Protein AF-E3PQ28-F1 (afdb_monomer_lite)

Sequence (106 aa):
LDNSNFDPAQLTKPFGKTCQGTYALLCNWFQNKSDKLVQIQSLINGAPALSQDGVKQPDLSPDPKRAYVEGPLSSTVYGFINNSMMVQLPGQPGIKPLTFANLINF

InterPro domains:
  IPR021528 Phagosome trafficking protein DotA [PF11388] (1-99)

Secondary structure (DSSP, 8-state):
-TT----GGGSSTT-SSS--STTHHHHHHTTT--HHHHHHHHHHH---BTTBPPPPPPP-S--TTPPPPPGGGGGSHHHHHHHHTT---TT-TT-S----------

pLDDT: mean 80.71, std 13.92, range [47.5, 93.12]

Radius of gyration: 22.19 Å; chains: 1; bounding box: 42×40×73 Å

Foldseek 3Di:
DVPDDDDLVVCLVLADDQLDDPCSVVCVVVVSDCQVSQVVSCLAAQPDHDPDHGQHAADLDQDLPQDQDDDPNCNRPRNVSSNVSNPDPPPDPPPPDPPPPPPPDD

Structure (mmCIF, N/CA/C/O backbone):
data_AF-E3PQ28-F1
#
_entry.id   AF-E3PQ28-F1
#
loop_
_atom_site.group_PDB
_atom_site.id
_atom_site.type_symbol
_atom_site.label_atom_id
_atom_site.label_alt_id
_atom_site.label_comp_id
_atom_site.label_asym_id
_atom_site.label_entity_id
_atom_site.label_seq_id
_atom_site.pdbx_PDB_ins_code
_atom_site.Cartn_x
_atom_site.Cartn_y
_atom_site.Cartn_z
_atom_site.occupancy
_atom_site.B_iso_or_equiv
_atom_site.auth_seq_id
_atom_site.auth_comp_id
_atom_site.auth_asym_id
_atom_site.auth_atom_id
_atom_site.pdbx_PDB_model_num
ATOM 1 N N . LEU A 1 1 ? -3.859 -23.542 0.169 1.00 53.94 1 LEU A N 1
ATOM 2 C CA . LEU A 1 1 ? -3.406 -22.130 0.122 1.00 53.94 1 LEU A CA 1
ATOM 3 C C . LEU A 1 1 ? -3.897 -21.429 -1.144 1.00 53.94 1 LEU A C 1
ATOM 5 O O . LEU A 1 1 ? -4.032 -20.216 -1.125 1.00 53.94 1 LEU A O 1
ATOM 9 N N . ASP A 1 2 ? -4.274 -22.181 -2.183 1.00 56.75 2 ASP A N 1
ATOM 10 C CA . ASP A 1 2 ? -4.645 -21.671 -3.515 1.00 56.75 2 ASP A CA 1
ATOM 11 C C . ASP A 1 2 ? -5.945 -20.847 -3.585 1.00 56.75 2 ASP A C 1
ATOM 13 O O . ASP A 1 2 ? -6.222 -20.231 -4.605 1.00 56.75 2 ASP A O 1
ATOM 17 N N . ASN A 1 3 ? -6.711 -20.770 -2.488 1.00 66.31 3 ASN A N 1
ATOM 18 C CA . ASN A 1 3 ? -7.923 -19.944 -2.372 1.00 66.31 3 ASN A CA 1
ATOM 19 C C . ASN A 1 3 ? -7.801 -18.821 -1.324 1.00 66.31 3 ASN A C 1
ATOM 21 O O . ASN A 1 3 ? -8.789 -18.154 -1.015 1.00 66.31 3 ASN A O 1
ATOM 25 N N . SER A 1 4 ? -6.619 -18.617 -0.730 1.00 73.31 4 SER A N 1
ATOM 26 C CA . SER A 1 4 ? -6.409 -17.503 0.198 1.00 73.31 4 SER A CA 1
ATOM 27 C C . SER A 1 4 ? -6.211 -16.214 -0.593 1.00 73.31 4 SER A C 1
ATOM 29 O O . SER A 1 4 ? -5.138 -15.964 -1.131 1.00 73.31 4 SER A O 1
ATOM 31 N N . ASN A 1 5 ? -7.254 -15.389 -0.638 1.00 78.38 5 ASN A N 1
ATOM 32 C CA . ASN A 1 5 ? -7.187 -14.021 -1.135 1.00 78.38 5 ASN A CA 1
ATOM 33 C C . ASN A 1 5 ? -7.169 -13.055 0.055 1.00 78.38 5 ASN A C 1
ATOM 35 O O . ASN A 1 5 ? -8.026 -13.129 0.938 1.00 78.38 5 ASN A O 1
ATOM 39 N N . PHE A 1 6 ? -6.191 -12.155 0.074 1.00 81.12 6 PHE A N 1
ATOM 40 C CA . PHE A 1 6 ? -6.115 -11.065 1.030 1.00 81.12 6 PHE A CA 1
ATOM 41 C C . PHE A 1 6 ? -6.300 -9.743 0.288 1.00 81.12 6 PHE A C 1
ATOM 43 O O . PHE A 1 6 ? -5.450 -9.354 -0.507 1.00 81.12 6 PHE A O 1
ATOM 50 N N . ASP A 1 7 ? -7.401 -9.049 0.578 1.00 85.25 7 ASP A N 1
ATOM 51 C CA . ASP A 1 7 ? -7.654 -7.690 0.101 1.00 85.25 7 ASP A CA 1
ATOM 52 C C . ASP A 1 7 ? -7.315 -6.684 1.221 1.00 85.25 7 ASP A C 1
ATOM 54 O O . ASP A 1 7 ? -8.081 -6.563 2.190 1.00 85.25 7 ASP A O 1
ATOM 58 N N . PRO A 1 8 ? -6.198 -5.935 1.106 1.00 83.88 8 PRO A N 1
ATOM 59 C CA . PRO A 1 8 ? -5.778 -4.954 2.105 1.00 83.88 8 PRO A CA 1
ATOM 60 C C . PRO A 1 8 ? -6.817 -3.852 2.340 1.00 83.88 8 PRO A C 1
ATOM 62 O O . PRO A 1 8 ? -6.857 -3.274 3.424 1.00 83.88 8 PRO A O 1
ATOM 65 N N . ALA A 1 9 ? -7.684 -3.564 1.360 1.00 82.50 9 ALA A N 1
ATOM 66 C CA . ALA A 1 9 ? -8.720 -2.544 1.495 1.00 82.50 9 ALA A CA 1
ATOM 67 C C . ALA A 1 9 ? -9.846 -2.956 2.453 1.00 82.50 9 ALA A C 1
ATOM 69 O O . ALA A 1 9 ? -10.593 -2.101 2.920 1.00 82.50 9 ALA A O 1
ATOM 70 N N . GLN A 1 10 ? -9.982 -4.246 2.776 1.00 87.00 10 GLN A N 1
ATOM 71 C CA . GLN A 1 10 ? -10.980 -4.724 3.739 1.00 87.00 10 GLN A CA 1
ATOM 72 C C . GLN A 1 10 ? -10.535 -4.519 5.193 1.00 87.00 10 GLN A C 1
ATOM 74 O O . GLN A 1 10 ? -11.376 -4.548 6.087 1.00 87.00 10 GLN A O 1
ATOM 79 N N . LEU A 1 11 ? -9.235 -4.310 5.440 1.00 86.81 11 LEU A N 1
ATOM 80 C CA . LEU A 1 11 ? -8.643 -4.294 6.782 1.00 86.81 11 LEU A CA 1
ATOM 81 C C . LEU A 1 11 ? -9.189 -3.156 7.657 1.00 86.81 11 LEU A C 1
ATOM 83 O O . LEU A 1 11 ? -9.373 -3.318 8.862 1.00 86.81 11 LEU A O 1
ATOM 87 N N . THR A 1 12 ? -9.453 -2.005 7.037 1.00 88.06 12 THR A N 1
ATOM 88 C CA . THR A 1 12 ? -9.881 -0.766 7.702 1.00 88.06 12 THR A CA 1
ATOM 89 C C . THR A 1 12 ? -11.379 -0.487 7.560 1.00 88.06 12 THR A C 1
ATOM 91 O O . THR A 1 12 ? -11.899 0.375 8.263 1.00 88.06 12 THR A O 1
ATOM 94 N N . LYS A 1 13 ? -12.110 -1.261 6.743 1.00 88.06 13 LYS A N 1
ATOM 95 C CA . LYS A 1 13 ? -13.571 -1.133 6.575 1.00 88.06 13 LYS A CA 1
ATOM 96 C C . LYS A 1 13 ? -14.404 -1.163 7.860 1.00 88.06 13 LYS A C 1
ATOM 98 O O . LYS A 1 13 ? -15.367 -0.403 7.912 1.00 88.06 13 LYS A O 1
ATOM 103 N N . PRO A 1 14 ? -14.113 -2.005 8.871 1.00 90.25 14 PRO A N 1
ATOM 104 C CA . PRO A 1 14 ? -14.946 -2.046 10.072 1.00 90.25 14 PRO A CA 1
ATOM 105 C C . PRO A 1 14 ? -14.750 -0.831 10.999 1.00 90.25 14 PRO A C 1
ATOM 107 O O . PRO A 1 14 ? -15.477 -0.712 11.981 1.00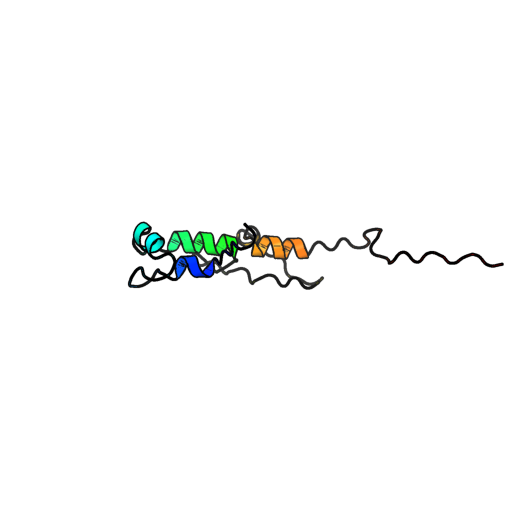 90.25 14 PRO A O 1
ATOM 110 N N . PHE A 1 15 ? -13.783 0.055 10.731 1.00 90.56 15 PHE A N 1
ATOM 111 C CA . PHE A 1 15 ? -13.475 1.225 11.561 1.00 90.56 15 PHE A CA 1
ATOM 112 C C . PHE A 1 15 ? -14.346 2.432 11.171 1.00 90.56 15 PHE A C 1
ATOM 114 O O . PHE A 1 15 ? -14.610 2.660 9.993 1.00 90.56 15 PHE A O 1
ATOM 121 N N . GLY A 1 16 ? -14.782 3.237 12.149 1.00 79.56 16 GLY A N 1
ATOM 122 C CA . GLY A 1 16 ? -15.525 4.480 11.895 1.00 79.56 16 GLY A CA 1
ATOM 123 C C . GLY A 1 16 ? -16.529 4.845 12.989 1.00 79.56 16 GLY A C 1
ATOM 124 O O . GLY A 1 16 ? -16.309 5.798 13.732 1.00 79.56 16 GLY A O 1
ATOM 125 N N . LYS A 1 17 ? -17.634 4.097 13.110 1.00 76.12 17 LYS A N 1
ATOM 126 C CA . LYS A 1 17 ? -18.670 4.340 14.142 1.00 76.12 17 LYS A CA 1
ATOM 127 C C . LYS A 1 17 ? -18.950 3.116 15.005 1.00 76.12 17 LYS A C 1
ATOM 129 O O . LYS A 1 17 ? -18.909 3.207 16.226 1.00 76.12 17 LYS A O 1
ATOM 134 N N . THR A 1 18 ? -19.208 1.976 14.378 1.00 83.56 18 THR A N 1
ATOM 135 C CA . THR A 1 18 ? -19.478 0.704 15.052 1.00 83.56 18 THR A CA 1
ATOM 136 C C . THR A 1 18 ? -18.646 -0.383 14.391 1.00 83.56 18 THR A C 1
ATOM 138 O O . THR A 1 18 ? -18.773 -0.592 13.188 1.00 83.56 18 THR A O 1
ATOM 141 N N . CYS A 1 19 ? -17.807 -1.067 15.175 1.00 88.00 19 CYS A N 1
ATOM 142 C CA . CYS A 1 19 ? -16.954 -2.169 14.726 1.00 88.00 19 CYS A CA 1
ATOM 143 C C . CYS A 1 19 ? -17.800 -3.359 14.246 1.00 88.00 19 CYS A C 1
ATOM 145 O O . CYS A 1 19 ? -18.115 -4.263 15.019 1.00 88.00 19 CYS A O 1
ATOM 147 N N . GLN A 1 20 ? -18.210 -3.339 12.980 1.00 88.88 20 GLN A N 1
ATOM 148 C CA . GLN A 1 20 ? -19.132 -4.303 12.375 1.00 88.88 20 GLN A CA 1
ATOM 149 C C . GLN A 1 20 ? -18.624 -4.762 11.002 1.00 88.88 20 GLN A C 1
ATOM 151 O O . GLN A 1 20 ? -17.848 -4.069 10.349 1.00 88.88 20 GLN A O 1
ATOM 156 N N . GLY A 1 21 ? -19.079 -5.937 10.558 1.00 86.31 21 GLY A N 1
ATOM 157 C CA . GLY A 1 21 ? -18.686 -6.532 9.278 1.00 86.31 21 GLY A CA 1
ATOM 158 C C . GLY A 1 21 ? -17.397 -7.356 9.343 1.00 86.31 21 GLY A C 1
ATOM 159 O O . GLY A 1 21 ? -16.966 -7.807 10.408 1.00 86.31 21 GLY A O 1
ATOM 160 N N . THR A 1 22 ? -16.789 -7.595 8.180 1.00 85.75 22 THR A N 1
ATOM 161 C CA . THR A 1 22 ? -15.539 -8.356 8.066 1.00 85.75 22 THR A CA 1
ATOM 162 C C . THR A 1 22 ? -14.433 -7.680 8.877 1.00 85.75 22 THR A C 1
ATOM 164 O O . THR A 1 22 ? -14.247 -6.470 8.791 1.00 85.75 22 THR A O 1
ATOM 167 N N . TYR A 1 23 ? -13.708 -8.467 9.679 1.00 87.75 23 TYR A N 1
ATOM 168 C CA . TYR A 1 23 ? -12.679 -7.992 10.615 1.00 87.75 23 TYR A CA 1
ATOM 169 C C . TYR A 1 23 ? -13.190 -7.088 11.760 1.00 87.75 23 TYR A C 1
ATOM 171 O O . TYR A 1 23 ? -12.397 -6.385 12.382 1.00 87.75 23 TYR A O 1
ATOM 179 N N . ALA A 1 24 ? -14.479 -7.142 12.125 1.00 91.56 24 ALA A N 1
ATOM 180 C CA . ALA A 1 24 ? -15.024 -6.418 13.287 1.00 91.56 24 ALA A CA 1
ATOM 181 C C . ALA A 1 24 ? -14.229 -6.647 14.588 1.00 91.56 24 ALA A C 1
ATOM 183 O O . ALA A 1 24 ? -14.022 -5.717 15.367 1.00 91.56 24 ALA A O 1
ATOM 184 N N . LEU A 1 25 ? -13.730 -7.870 14.803 1.00 92.00 25 LEU A N 1
ATOM 185 C CA . LEU A 1 25 ? -12.882 -8.200 15.951 1.00 92.00 25 LEU A CA 1
ATOM 186 C C . LEU A 1 25 ? -11.589 -7.370 15.978 1.00 92.00 25 LEU A C 1
ATOM 188 O O . LEU A 1 25 ? -11.192 -6.900 17.039 1.00 92.00 25 LEU A O 1
ATOM 192 N N . LEU A 1 26 ? -10.979 -7.135 14.813 1.00 90.31 26 LEU A N 1
ATOM 193 C CA . LEU A 1 26 ? -9.783 -6.307 14.679 1.00 90.31 26 LEU A CA 1
ATOM 194 C C . LEU A 1 26 ? -10.084 -4.853 15.068 1.00 90.31 26 LEU A C 1
ATOM 196 O O . LEU A 1 26 ? -9.328 -4.249 15.821 1.00 90.31 26 LEU A O 1
ATOM 200 N N . CYS A 1 27 ? -11.226 -4.313 14.636 1.00 92.38 27 CYS A N 1
ATOM 201 C CA . CYS A 1 27 ? -11.680 -2.989 15.068 1.00 92.38 27 CYS A CA 1
ATOM 202 C C . CYS A 1 27 ? -11.879 -2.906 16.588 1.00 92.38 27 CYS A C 1
ATOM 204 O O . CYS A 1 27 ? -11.436 -1.937 17.208 1.00 92.38 27 CYS A O 1
ATOM 206 N N . ASN A 1 28 ? -12.463 -3.941 17.204 1.00 92.50 28 ASN A N 1
ATOM 207 C CA . ASN A 1 28 ? -12.639 -4.000 18.657 1.00 92.50 28 ASN A CA 1
ATOM 208 C C . ASN A 1 28 ? -11.296 -4.046 19.403 1.00 92.50 28 ASN A C 1
ATOM 210 O O . ASN A 1 28 ? -11.110 -3.306 20.366 1.00 92.50 28 ASN A O 1
ATOM 214 N N . TRP A 1 29 ? -10.340 -4.861 18.946 1.00 92.38 29 TRP A N 1
ATOM 215 C CA . TRP A 1 29 ? -9.002 -4.948 19.547 1.00 92.38 29 TRP A CA 1
ATOM 216 C C . TRP A 1 29 ? -8.248 -3.624 19.502 1.00 92.38 29 TRP A C 1
ATOM 218 O O . TRP A 1 29 ? -7.607 -3.238 20.476 1.00 92.38 29 TRP A O 1
ATOM 228 N N . PHE A 1 30 ? -8.365 -2.907 18.389 1.00 92.81 30 PHE A N 1
ATOM 229 C CA . PHE A 1 30 ? -7.742 -1.603 18.212 1.00 92.81 30 PHE A CA 1
ATOM 230 C C . PHE A 1 30 ? -8.589 -0.455 18.779 1.00 92.81 30 PHE A C 1
ATOM 232 O O . PHE A 1 30 ? -8.253 0.708 18.566 1.00 92.81 30 PHE A O 1
ATOM 239 N N . GLN A 1 31 ? -9.673 -0.750 19.507 1.00 92.44 31 GLN A N 1
ATOM 240 C CA . GLN A 1 31 ? -10.551 0.248 20.125 1.00 92.44 31 GLN A CA 1
ATOM 241 C C . GLN A 1 31 ? -11.017 1.321 19.124 1.00 92.44 31 GLN A C 1
ATOM 243 O O . GLN A 1 31 ? -10.999 2.515 19.423 1.00 92.44 31 GLN A O 1
ATOM 248 N N . ASN A 1 32 ? -11.392 0.896 17.911 1.00 91.38 32 ASN A N 1
ATOM 249 C CA . ASN A 1 32 ? -11.786 1.764 16.797 1.00 91.38 32 ASN A CA 1
ATOM 250 C C . ASN A 1 32 ? -10.682 2.736 16.303 1.00 91.38 32 ASN A C 1
ATOM 252 O O . ASN A 1 32 ? -10.984 3.712 15.621 1.00 91.38 32 ASN A O 1
ATOM 256 N N . LYS A 1 33 ? -9.397 2.481 16.596 1.00 91.12 33 LYS A N 1
ATOM 257 C CA . LYS A 1 33 ? -8.255 3.275 16.095 1.00 91.12 33 LYS A CA 1
ATOM 258 C C . LYS A 1 33 ? -7.562 2.582 14.921 1.00 91.12 33 LYS A C 1
ATOM 260 O O . LYS A 1 33 ? -6.857 1.592 15.105 1.00 91.12 33 LYS A O 1
ATOM 265 N N . SER A 1 34 ? -7.731 3.105 13.708 1.00 90.69 34 SER A N 1
ATOM 266 C CA . SER A 1 34 ? -7.217 2.477 12.479 1.00 90.69 34 SER A CA 1
ATOM 267 C C . SER A 1 34 ? -5.790 2.884 12.095 1.00 90.69 34 SER A C 1
ATOM 269 O O . SER A 1 34 ? -5.241 2.299 11.164 1.00 90.69 34 SER A O 1
ATOM 271 N N . ASP A 1 35 ? -5.151 3.827 12.797 1.00 89.50 35 ASP A N 1
ATOM 272 C CA . ASP A 1 35 ? -3.901 4.480 12.360 1.00 89.50 35 ASP A CA 1
ATOM 273 C C . ASP A 1 35 ? -2.783 3.498 11.981 1.00 89.50 35 ASP A C 1
ATOM 275 O O . ASP A 1 35 ? -2.104 3.655 10.965 1.00 89.50 35 ASP A O 1
ATOM 279 N N . LYS A 1 36 ? -2.594 2.454 12.795 1.00 88.69 36 LYS A N 1
ATOM 280 C CA . LYS A 1 36 ? -1.567 1.426 12.564 1.00 88.69 36 LYS A CA 1
ATOM 281 C C . LYS A 1 36 ? -1.907 0.522 11.381 1.00 88.69 36 LYS A C 1
ATOM 283 O O . LYS A 1 36 ? -1.014 0.112 10.649 1.00 88.69 36 LYS A O 1
ATOM 288 N N . LEU A 1 37 ? -3.188 0.236 11.170 1.00 89.94 37 LEU A N 1
ATOM 289 C CA . LEU A 1 37 ? -3.644 -0.580 10.047 1.00 89.94 37 LEU A CA 1
ATOM 290 C C . LEU A 1 37 ? -3.571 0.188 8.729 1.00 89.94 37 LEU A C 1
ATOM 292 O O . LEU A 1 37 ? -3.201 -0.398 7.720 1.00 89.94 37 LEU A O 1
ATOM 296 N N . VAL A 1 38 ? -3.840 1.496 8.748 1.00 90.00 38 VAL A N 1
ATOM 297 C CA . VAL A 1 38 ? -3.654 2.380 7.588 1.00 90.00 38 VAL A CA 1
ATOM 298 C C . VAL A 1 38 ? -2.184 2.403 7.153 1.00 90.00 38 VAL A C 1
ATOM 300 O O . VAL A 1 38 ? -1.899 2.313 5.962 1.00 90.00 38 VAL A O 1
ATOM 303 N N . GLN A 1 39 ? -1.241 2.431 8.102 1.00 88.88 39 GLN A N 1
ATOM 304 C CA . GLN A 1 39 ? 0.194 2.328 7.795 1.00 88.88 39 GLN A CA 1
ATOM 305 C C . GLN A 1 39 ? 0.550 0.987 7.142 1.00 88.88 39 GLN A C 1
ATOM 307 O O . GLN A 1 39 ? 1.251 0.960 6.136 1.00 88.88 39 GLN A O 1
ATOM 312 N N . ILE A 1 40 ? 0.040 -0.128 7.673 1.00 89.94 40 ILE A N 1
ATOM 313 C CA . ILE A 1 40 ? 0.272 -1.458 7.086 1.00 89.94 40 ILE A CA 1
ATOM 314 C C . ILE A 1 40 ? -0.332 -1.543 5.682 1.00 89.94 40 ILE A C 1
ATOM 316 O O . ILE A 1 40 ? 0.321 -2.021 4.759 1.00 89.94 40 ILE A O 1
ATOM 320 N N . GLN A 1 41 ? -1.559 -1.051 5.506 1.00 90.38 41 GLN A N 1
ATOM 321 C CA . GLN A 1 41 ? -2.225 -1.011 4.209 1.00 90.38 41 GLN A CA 1
ATOM 322 C C . GLN A 1 41 ? -1.376 -0.232 3.195 1.00 90.38 41 GLN A C 1
ATOM 324 O O . GLN A 1 41 ? -1.114 -0.754 2.115 1.00 90.38 41 GLN A O 1
ATOM 329 N N . SER A 1 42 ? -0.856 0.937 3.581 1.00 90.50 42 SER A N 1
ATOM 330 C CA . SER A 1 42 ? 0.049 1.756 2.763 1.00 90.50 42 SER A CA 1
ATOM 331 C C . SER A 1 42 ? 1.317 1.016 2.326 1.00 90.50 42 SER A C 1
ATOM 333 O O . SER A 1 42 ? 1.685 1.064 1.154 1.00 90.50 42 SER A O 1
ATOM 335 N N . LEU A 1 43 ? 1.945 0.245 3.220 1.00 90.56 43 LEU A N 1
ATOM 336 C CA . LEU A 1 43 ? 3.114 -0.571 2.867 1.00 90.56 43 LEU A CA 1
ATOM 337 C C . LEU A 1 43 ? 2.792 -1.641 1.811 1.00 90.56 43 LEU A C 1
ATOM 339 O O . LEU A 1 43 ? 3.646 -1.972 0.988 1.00 90.56 43 LEU A O 1
ATOM 343 N N . ILE A 1 44 ? 1.565 -2.165 1.810 1.00 90.88 44 ILE A N 1
ATOM 344 C CA . ILE A 1 44 ? 1.146 -3.238 0.903 1.00 90.88 44 ILE A CA 1
ATOM 345 C C . ILE A 1 44 ? 0.658 -2.693 -0.440 1.00 90.88 44 ILE A C 1
ATOM 347 O O . ILE A 1 44 ? 1.033 -3.213 -1.481 1.00 90.88 44 ILE A O 1
ATOM 351 N N . ASN A 1 45 ? -0.202 -1.681 -0.452 1.00 89.25 45 ASN A N 1
ATOM 352 C CA . ASN A 1 45 ? -0.865 -1.236 -1.681 1.00 89.25 45 ASN A CA 1
ATOM 353 C C . ASN A 1 45 ? -0.548 0.215 -2.057 1.00 89.25 45 ASN A C 1
ATOM 355 O O . ASN A 1 45 ? -1.247 0.797 -2.882 1.00 89.25 45 ASN A O 1
ATOM 359 N N . GLY A 1 46 ? 0.443 0.828 -1.414 1.00 89.69 46 GLY A N 1
ATOM 360 C CA . GLY A 1 46 ? 0.820 2.211 -1.674 1.00 89.69 46 GLY A CA 1
ATOM 361 C C . GLY A 1 46 ? -0.251 3.238 -1.302 1.00 89.69 46 GLY A C 1
ATOM 362 O O . GLY A 1 46 ? -0.107 4.389 -1.694 1.00 89.69 46 GLY A O 1
ATOM 363 N N . ALA A 1 47 ? -1.326 2.884 -0.586 1.00 89.38 47 ALA A N 1
ATOM 364 C CA . ALA A 1 47 ? -2.350 3.854 -0.201 1.00 89.38 47 ALA A CA 1
ATOM 365 C C . ALA A 1 47 ? -1.743 5.022 0.602 1.00 89.38 47 ALA A C 1
ATOM 367 O O . ALA A 1 47 ? -0.802 4.806 1.371 1.00 89.38 47 ALA A O 1
ATOM 368 N N . PRO A 1 48 ? -2.283 6.246 0.476 1.00 88.19 48 PRO A N 1
ATOM 369 C CA . PRO A 1 48 ? -1.847 7.373 1.291 1.00 88.19 48 PRO A CA 1
ATOM 370 C C . PRO A 1 48 ? -1.960 7.056 2.786 1.00 88.19 48 PRO A C 1
ATOM 372 O O . PRO A 1 48 ? -2.963 6.498 3.241 1.00 88.19 48 PRO A O 1
ATOM 375 N N . ALA A 1 49 ? -0.950 7.439 3.559 1.00 84.44 49 ALA A N 1
ATOM 376 C CA . ALA A 1 49 ? -0.951 7.302 5.011 1.00 84.44 49 ALA A CA 1
ATOM 377 C C . ALA A 1 49 ? -0.176 8.449 5.656 1.00 84.44 49 ALA A C 1
ATOM 379 O O . ALA A 1 49 ? 0.798 8.938 5.093 1.00 84.44 49 ALA A O 1
ATOM 380 N N . LEU A 1 50 ? -0.595 8.855 6.861 1.00 71.00 50 LEU A N 1
ATOM 381 C CA . LEU A 1 50 ? 0.123 9.827 7.700 1.00 71.00 50 LEU A CA 1
ATOM 382 C C . LEU A 1 50 ? 0.548 11.109 6.954 1.00 71.00 50 LEU A C 1
ATOM 384 O O . LEU A 1 50 ? 1.679 11.569 7.097 1.00 71.00 50 LEU A O 1
ATOM 388 N N . SER A 1 51 ? -0.354 11.673 6.148 1.00 75.19 51 SER A N 1
ATOM 389 C CA . SER A 1 51 ? -0.105 12.889 5.355 1.00 75.19 51 SER A CA 1
ATOM 390 C C . SER A 1 51 ? 0.954 12.749 4.251 1.00 75.19 51 SER A C 1
ATOM 392 O O . SER A 1 51 ? 1.421 13.763 3.738 1.00 75.19 51 SER A O 1
ATOM 394 N N . GLN A 1 52 ? 1.331 11.525 3.872 1.00 75.69 52 GLN A N 1
ATOM 395 C CA . GLN A 1 52 ? 2.140 11.259 2.684 1.00 75.69 52 GLN A CA 1
ATOM 396 C C . GLN A 1 52 ? 1.265 10.848 1.502 1.00 75.69 52 GLN A C 1
ATOM 398 O O . GLN A 1 52 ? 0.287 10.107 1.663 1.00 75.69 52 GLN A O 1
ATOM 403 N N . ASP A 1 53 ? 1.653 11.312 0.315 1.00 83.88 53 ASP A N 1
ATOM 404 C CA . ASP A 1 53 ? 1.065 10.861 -0.939 1.00 83.88 53 ASP A CA 1
ATOM 405 C C . ASP A 1 53 ? 1.304 9.361 -1.134 1.00 83.88 53 ASP A C 1
ATOM 407 O O . ASP A 1 53 ? 2.313 8.802 -0.707 1.00 83.88 53 ASP A O 1
ATOM 411 N N . GLY A 1 54 ? 0.343 8.696 -1.766 1.00 87.88 54 GLY A N 1
ATOM 412 C CA . GLY A 1 54 ? 0.427 7.271 -2.055 1.00 87.88 54 GLY A CA 1
ATOM 413 C C . GLY A 1 54 ? 1.177 6.954 -3.350 1.00 87.88 54 GLY A C 1
ATOM 414 O O . GLY A 1 54 ? 1.392 7.810 -4.207 1.00 87.88 54 GLY A O 1
ATOM 415 N N . VAL A 1 55 ? 1.494 5.676 -3.535 1.00 91.25 55 VAL A N 1
ATOM 416 C CA . VAL A 1 55 ? 1.947 5.110 -4.808 1.00 91.25 55 VAL A CA 1
ATOM 417 C C . VAL A 1 55 ? 0.744 4.545 -5.548 1.00 91.25 55 VAL A C 1
ATOM 419 O O . VAL A 1 55 ? -0.023 3.749 -5.006 1.00 91.25 55 VAL A O 1
ATOM 422 N N . LYS A 1 56 ? 0.576 4.937 -6.813 1.00 89.31 56 LYS A N 1
ATOM 423 C CA . LYS A 1 56 ? -0.457 4.352 -7.674 1.00 89.31 56 LYS A CA 1
ATOM 424 C C . LYS A 1 56 ? -0.174 2.871 -7.913 1.00 89.31 56 LYS A C 1
ATOM 426 O O . LYS A 1 56 ? 0.981 2.455 -7.963 1.00 89.31 56 LYS A O 1
ATOM 431 N N . GLN A 1 57 ? -1.234 2.091 -8.117 1.00 90.69 57 GLN A N 1
ATOM 432 C CA . GLN A 1 57 ? -1.088 0.702 -8.535 1.00 90.69 57 GLN A CA 1
ATOM 433 C C . GLN A 1 57 ? -0.207 0.615 -9.789 1.00 90.69 57 GLN A C 1
ATOM 435 O O . GLN A 1 57 ? -0.496 1.317 -10.763 1.00 90.69 57 GLN A O 1
ATOM 440 N N . PRO A 1 58 ? 0.857 -0.208 -9.777 1.00 88.88 58 PRO A N 1
ATOM 441 C CA . PRO A 1 58 ? 1.728 -0.345 -10.928 1.00 88.88 58 PRO A CA 1
ATOM 442 C C . PRO A 1 58 ? 0.950 -0.918 -12.107 1.00 88.88 58 PRO A C 1
ATOM 444 O O . PRO A 1 58 ? 0.343 -1.983 -12.001 1.00 88.88 58 PRO A O 1
ATOM 447 N N . ASP A 1 59 ? 1.008 -0.232 -13.244 1.00 89.12 59 ASP A N 1
ATOM 448 C CA . ASP A 1 59 ? 0.726 -0.873 -14.524 1.00 89.12 59 ASP A CA 1
ATOM 449 C C . ASP A 1 59 ? 1.848 -1.884 -14.796 1.00 89.12 59 ASP A C 1
ATOM 451 O O . ASP A 1 59 ? 3.012 -1.565 -14.569 1.00 89.12 59 ASP A O 1
ATOM 455 N N . LEU A 1 60 ? 1.538 -3.093 -15.253 1.00 87.88 60 LEU A N 1
ATOM 456 C CA . LEU A 1 60 ? 2.544 -4.107 -15.589 1.00 87.88 60 LEU A CA 1
ATOM 457 C C . LEU A 1 60 ? 2.907 -4.102 -17.081 1.00 87.88 60 LEU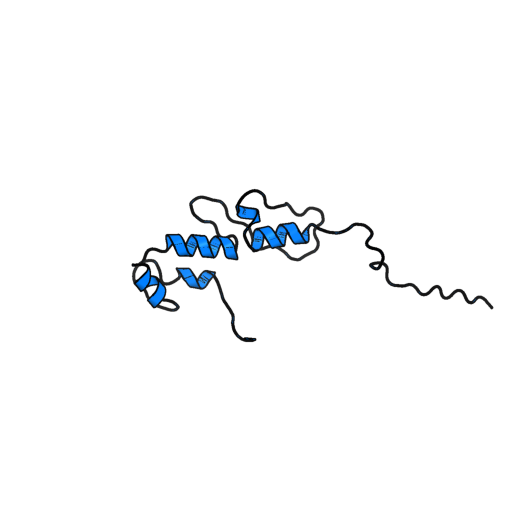 A C 1
ATOM 459 O O . LEU A 1 60 ? 3.720 -4.913 -17.523 1.00 87.88 60 LEU A O 1
ATOM 463 N N . SER A 1 61 ? 2.327 -3.190 -17.862 1.00 87.56 61 SER A N 1
ATOM 464 C CA . SER A 1 61 ? 2.683 -3.006 -19.261 1.00 87.56 61 SER A CA 1
ATOM 465 C C . SER A 1 61 ? 4.136 -2.505 -19.419 1.00 87.56 61 SER A C 1
ATOM 467 O O . SER A 1 61 ? 4.644 -1.755 -18.570 1.00 87.56 61 SER A O 1
ATOM 469 N N . PRO A 1 62 ? 4.849 -2.917 -20.486 1.00 81.50 62 PRO A N 1
ATOM 470 C CA . PRO A 1 62 ? 6.170 -2.381 -20.786 1.00 81.50 62 PRO A CA 1
ATOM 471 C C . PRO A 1 62 ? 6.101 -0.875 -21.060 1.00 81.50 62 PRO A C 1
ATOM 473 O O . PRO A 1 62 ? 5.453 -0.444 -22.010 1.00 81.50 62 PRO A O 1
ATOM 476 N N . ASP A 1 63 ? 6.820 -0.085 -20.264 1.00 83.94 63 ASP A N 1
ATOM 477 C CA . ASP A 1 63 ? 6.928 1.363 -20.450 1.00 83.94 63 ASP A CA 1
ATOM 478 C C . ASP A 1 63 ? 8.372 1.826 -20.179 1.00 83.94 63 ASP A C 1
ATOM 480 O O . ASP A 1 63 ? 8.790 1.878 -19.019 1.00 83.94 63 ASP A O 1
ATOM 484 N N . PRO A 1 64 ? 9.150 2.168 -21.224 1.00 77.00 64 PRO A N 1
ATOM 485 C CA . PRO A 1 64 ? 10.522 2.650 -21.071 1.00 77.00 64 PRO A CA 1
ATOM 486 C C . PRO A 1 64 ? 10.610 4.071 -20.487 1.00 77.00 64 PRO A C 1
ATOM 488 O O . PRO A 1 64 ? 11.705 4.520 -20.159 1.00 77.00 64 PRO A O 1
ATOM 491 N N . LYS A 1 65 ? 9.488 4.797 -20.372 1.00 84.25 65 LYS A N 1
ATOM 492 C CA . LYS A 1 65 ? 9.401 6.144 -19.783 1.00 84.25 65 LYS A CA 1
ATOM 493 C C . LYS A 1 65 ? 8.700 6.155 -18.426 1.00 84.25 65 LYS A C 1
ATOM 495 O O . LYS A 1 65 ? 8.369 7.234 -17.930 1.00 84.25 65 LYS A O 1
ATOM 500 N N . ARG A 1 66 ? 8.479 4.981 -17.827 1.00 87.94 66 ARG A N 1
ATOM 501 C CA . ARG A 1 66 ? 7.905 4.851 -16.487 1.00 87.94 66 ARG A CA 1
ATOM 502 C C . ARG A 1 66 ? 8.639 5.794 -15.532 1.00 87.94 66 ARG A C 1
ATOM 504 O O . 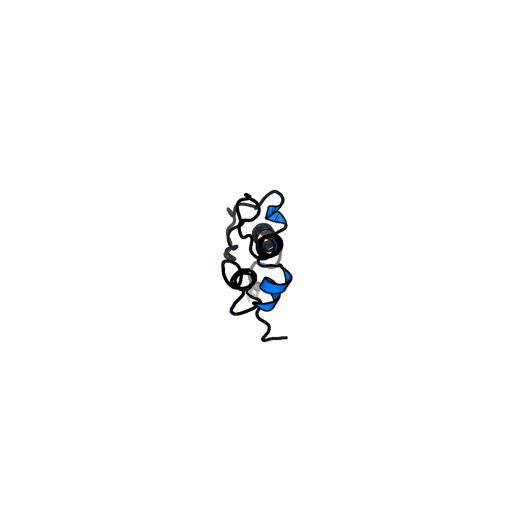ARG A 1 66 ? 9.857 5.926 -15.607 1.00 87.94 66 ARG A O 1
ATOM 511 N N . ALA A 1 67 ? 7.911 6.457 -14.640 1.00 89.25 67 ALA A N 1
ATOM 512 C CA . ALA A 1 67 ? 8.519 7.238 -13.566 1.00 89.25 67 ALA A CA 1
ATOM 513 C C . ALA A 1 67 ? 8.881 6.309 -12.402 1.00 89.25 67 ALA A C 1
ATOM 515 O O . ALA A 1 67 ? 8.090 5.430 -12.049 1.00 89.25 67 ALA A O 1
ATOM 516 N N . TYR A 1 68 ? 10.064 6.487 -11.817 1.00 88.56 68 TYR A N 1
ATOM 517 C CA . TYR A 1 68 ? 10.481 5.712 -10.652 1.00 88.56 68 TYR A CA 1
ATOM 518 C C . TYR A 1 68 ? 9.883 6.323 -9.386 1.00 88.56 68 TYR A C 1
ATOM 520 O O . TYR A 1 68 ? 9.653 7.528 -9.304 1.00 88.56 68 TYR A O 1
ATOM 528 N N . VAL A 1 69 ? 9.594 5.472 -8.409 1.00 91.31 69 VAL A N 1
ATOM 529 C CA . VAL A 1 69 ? 9.106 5.873 -7.091 1.00 91.31 69 VAL A CA 1
ATOM 530 C C . VAL A 1 69 ? 10.311 6.040 -6.179 1.00 91.31 69 VAL A C 1
ATOM 532 O O . VAL A 1 69 ? 11.095 5.106 -6.003 1.00 91.31 69 VAL A O 1
ATOM 535 N N . GLU A 1 70 ? 10.441 7.219 -5.584 1.00 89.44 70 GLU A N 1
ATOM 536 C CA . GLU A 1 70 ? 11.544 7.578 -4.695 1.00 89.44 70 GLU A CA 1
ATOM 537 C C . GLU A 1 70 ? 11.159 7.543 -3.212 1.00 89.44 70 GLU A C 1
ATOM 539 O O . GLU A 1 70 ? 9.989 7.437 -2.834 1.00 89.44 70 GLU A O 1
ATOM 544 N N . GLY A 1 71 ? 12.177 7.660 -2.355 1.00 87.75 71 GLY A N 1
ATOM 545 C CA . GLY A 1 71 ? 12.003 7.840 -0.917 1.00 87.75 71 GLY A CA 1
ATOM 546 C C . GLY A 1 71 ? 11.342 6.640 -0.226 1.00 87.75 71 GLY A C 1
ATOM 547 O O . GLY A 1 71 ? 11.413 5.517 -0.730 1.00 87.75 71 GLY A O 1
ATOM 548 N N . PRO A 1 72 ? 10.687 6.844 0.931 1.00 86.06 72 PRO A N 1
ATOM 549 C CA . PRO A 1 72 ? 10.050 5.765 1.695 1.00 86.06 72 PRO A CA 1
ATOM 550 C C . PRO A 1 72 ? 8.996 4.981 0.902 1.00 86.06 72 PRO A C 1
ATOM 552 O O . PRO A 1 72 ? 8.834 3.776 1.092 1.00 86.06 72 PRO A O 1
ATOM 555 N N . LEU A 1 73 ? 8.321 5.646 -0.037 1.00 88.50 73 LEU A N 1
ATOM 556 C CA . LEU A 1 73 ? 7.292 5.050 -0.885 1.00 88.50 73 LEU A CA 1
ATOM 557 C C . LEU A 1 73 ? 7.839 3.953 -1.812 1.00 88.50 73 LEU A C 1
ATOM 559 O O . LEU A 1 73 ? 7.112 3.016 -2.147 1.00 88.50 73 LEU A O 1
ATOM 563 N N . SER A 1 74 ? 9.129 4.012 -2.163 1.00 89.88 74 SER A N 1
ATOM 564 C CA . SER A 1 74 ? 9.813 2.974 -2.950 1.00 89.88 74 SER A CA 1
ATOM 565 C C . SER A 1 74 ? 9.854 1.609 -2.250 1.00 89.88 74 SER A C 1
ATOM 567 O O . SER A 1 74 ? 9.956 0.583 -2.916 1.00 89.88 74 SER A O 1
ATOM 569 N N . SER A 1 75 ? 9.742 1.591 -0.916 1.00 90.00 75 SER A N 1
ATOM 570 C CA . SER A 1 75 ? 9.766 0.370 -0.097 1.00 90.00 75 SER A CA 1
ATOM 571 C C . SER A 1 75 ? 8.387 -0.267 0.089 1.00 90.00 75 SER A C 1
ATOM 573 O O . SER A 1 75 ? 8.279 -1.337 0.686 1.00 90.00 75 SER A O 1
ATOM 575 N N . THR A 1 76 ? 7.323 0.370 -0.408 1.00 92.94 76 THR A N 1
ATOM 576 C CA . THR A 1 76 ? 6.006 -0.275 -0.499 1.00 92.94 76 THR A CA 1
ATOM 577 C C . THR A 1 76 ? 6.040 -1.360 -1.574 1.00 92.94 76 THR A C 1
ATOM 579 O O . THR A 1 76 ? 6.827 -1.271 -2.516 1.00 92.94 76 THR A O 1
ATOM 582 N N . VAL A 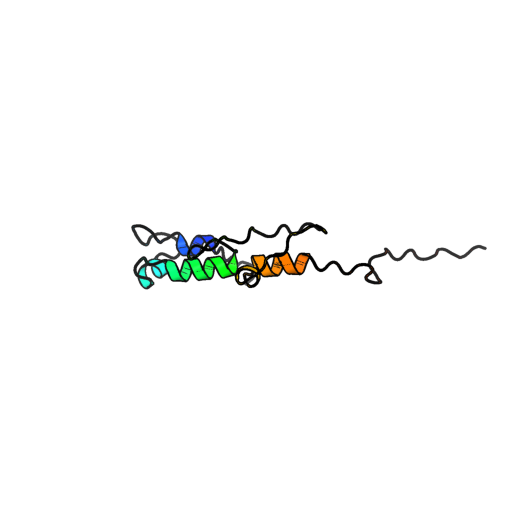1 77 ? 5.165 -2.366 -1.499 1.00 92.81 77 VAL A N 1
ATOM 583 C CA . VAL A 1 77 ? 5.104 -3.416 -2.537 1.00 92.81 77 VAL A CA 1
ATOM 584 C C . VAL A 1 77 ? 4.835 -2.800 -3.915 1.00 92.81 77 VAL A C 1
ATOM 586 O O . VAL A 1 77 ? 5.462 -3.182 -4.899 1.00 92.81 77 VAL A O 1
ATOM 589 N N . TYR A 1 78 ? 3.953 -1.800 -3.992 1.00 93.12 78 TYR A N 1
ATOM 590 C CA . TYR A 1 78 ? 3.666 -1.097 -5.243 1.00 93.12 78 TYR A CA 1
ATOM 591 C C . TYR A 1 78 ? 4.871 -0.293 -5.745 1.00 93.12 78 TYR A C 1
ATOM 593 O O . TYR A 1 78 ? 5.209 -0.388 -6.924 1.00 93.12 78 TYR A O 1
ATOM 601 N N . GLY A 1 79 ? 5.560 0.444 -4.870 1.00 92.69 79 GLY A N 1
ATOM 602 C CA . GLY A 1 79 ? 6.782 1.170 -5.228 1.00 92.69 79 GLY A CA 1
ATOM 603 C C . GLY A 1 79 ? 7.890 0.238 -5.719 1.00 92.69 79 GLY A C 1
ATOM 604 O O . GLY A 1 79 ? 8.485 0.480 -6.770 1.00 92.69 79 GLY A O 1
ATOM 605 N N . PHE A 1 80 ? 8.092 -0.877 -5.017 1.00 92.75 80 PHE A N 1
ATOM 606 C CA . PHE A 1 80 ? 9.071 -1.896 -5.374 1.00 92.75 80 PHE A CA 1
ATOM 607 C C . PHE A 1 80 ? 8.780 -2.514 -6.744 1.00 92.75 80 PHE A C 1
ATOM 609 O O . PHE A 1 80 ? 9.675 -2.585 -7.589 1.00 92.75 80 PHE A O 1
ATOM 616 N N . ILE A 1 81 ? 7.533 -2.931 -6.993 1.00 91.94 81 ILE A N 1
ATOM 617 C CA . ILE A 1 81 ? 7.125 -3.494 -8.287 1.00 91.94 81 ILE A CA 1
ATOM 618 C C . ILE A 1 81 ? 7.320 -2.456 -9.390 1.00 91.94 81 ILE A C 1
ATOM 620 O O . ILE A 1 81 ? 7.931 -2.768 -10.409 1.00 91.94 81 ILE A O 1
ATOM 624 N N . ASN A 1 82 ? 6.855 -1.219 -9.187 1.00 92.00 82 ASN A N 1
ATOM 625 C CA . ASN A 1 82 ? 6.979 -0.174 -10.197 1.00 92.00 82 ASN A CA 1
ATOM 626 C C . ASN A 1 82 ? 8.442 0.058 -10.600 1.00 92.00 82 ASN A C 1
ATOM 628 O O . ASN A 1 82 ? 8.730 0.107 -11.791 1.00 92.00 82 ASN A O 1
ATOM 632 N N . ASN A 1 83 ? 9.357 0.128 -9.628 1.00 90.81 83 ASN A N 1
ATOM 633 C CA . ASN A 1 83 ? 10.787 0.309 -9.885 1.00 90.81 83 ASN A CA 1
ATOM 634 C C . ASN A 1 83 ? 11.423 -0.925 -10.540 1.00 90.81 83 ASN A C 1
ATOM 636 O O . ASN A 1 83 ? 12.244 -0.796 -11.446 1.00 90.81 83 ASN A O 1
ATOM 640 N N . SER A 1 84 ? 11.011 -2.127 -10.134 1.00 88.56 84 SER A N 1
ATOM 641 C CA . SER A 1 84 ? 11.516 -3.384 -10.700 1.00 88.56 84 SER A CA 1
ATOM 642 C C . SER A 1 84 ? 11.131 -3.551 -12.173 1.00 88.56 84 SER A C 1
ATOM 644 O O . SER A 1 84 ? 11.935 -4.024 -12.972 1.00 88.56 84 SER A O 1
ATOM 646 N N . MET A 1 85 ? 9.935 -3.097 -12.559 1.00 86.06 85 MET A N 1
ATOM 647 C CA . MET A 1 85 ? 9.442 -3.142 -13.944 1.00 86.06 85 MET A CA 1
ATOM 648 C C . MET A 1 85 ? 10.206 -2.210 -14.902 1.00 86.06 85 MET A C 1
ATOM 650 O O . MET A 1 85 ? 10.071 -2.334 -16.118 1.00 86.06 85 MET A O 1
ATOM 654 N N . MET A 1 86 ? 11.009 -1.280 -14.378 1.00 78.56 86 MET A N 1
ATOM 655 C CA . MET A 1 86 ? 11.851 -0.385 -15.183 1.00 78.56 86 MET A CA 1
ATOM 656 C C . MET A 1 86 ? 13.132 -1.057 -15.662 1.00 78.56 86 MET A C 1
ATOM 658 O O . MET A 1 86 ? 13.766 -0.571 -16.598 1.00 78.56 86 MET A O 1
ATOM 662 N N . VAL A 1 87 ? 13.534 -2.162 -15.027 1.00 69.81 87 VAL A N 1
ATOM 663 C CA . VAL A 1 87 ? 14.738 -2.905 -15.396 1.00 69.81 87 VAL A CA 1
ATOM 664 C C . VAL A 1 87 ? 14.454 -3.690 -16.675 1.00 69.81 87 VAL A C 1
ATOM 666 O O . VAL A 1 87 ? 14.180 -4.886 -16.668 1.00 69.81 87 VAL A O 1
ATOM 669 N N . GLN A 1 88 ? 14.516 -2.999 -17.807 1.00 62.94 88 GLN A N 1
ATOM 670 C CA . GLN A 1 88 ? 14.649 -3.618 -19.116 1.00 62.94 88 GLN A CA 1
ATOM 671 C C . G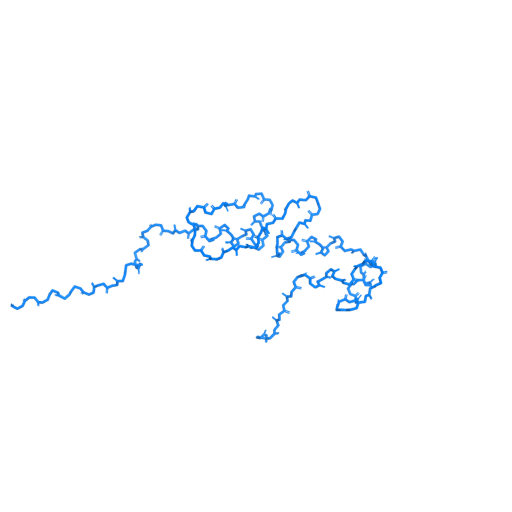LN A 1 88 ? 16.144 -3.679 -19.408 1.00 62.94 88 GLN A C 1
ATOM 673 O O . GLN A 1 88 ? 16.766 -2.639 -19.589 1.00 62.94 88 GLN A O 1
ATOM 678 N N . LEU A 1 89 ? 16.746 -4.870 -19.408 1.00 60.06 89 LEU A N 1
ATOM 679 C CA . LEU A 1 89 ? 18.144 -5.030 -19.815 1.00 60.06 89 LEU A CA 1
ATOM 680 C C . LEU A 1 89 ? 18.219 -4.859 -21.344 1.00 60.06 89 LEU A C 1
ATOM 682 O O . LEU A 1 89 ? 17.778 -5.763 -22.065 1.00 60.06 89 LEU A O 1
ATOM 686 N N . PRO A 1 90 ? 18.736 -3.734 -21.884 1.00 51.69 90 PRO A N 1
ATOM 687 C CA . PRO A 1 90 ? 18.879 -3.597 -23.326 1.00 51.69 90 PRO A CA 1
ATOM 688 C C . PRO A 1 90 ? 19.862 -4.659 -23.833 1.00 51.69 90 PRO A C 1
ATOM 690 O O . PRO A 1 90 ? 20.993 -4.753 -23.363 1.00 51.69 90 PRO A O 1
ATOM 693 N N . GLY A 1 91 ? 19.430 -5.469 -24.802 1.00 55.59 91 GLY A N 1
ATOM 694 C CA . GLY A 1 91 ? 20.307 -6.420 -25.488 1.00 55.59 91 GLY A CA 1
ATOM 695 C C . GLY A 1 91 ? 20.563 -7.747 -24.769 1.00 55.59 91 GLY A C 1
ATOM 696 O O . GLY A 1 91 ? 21.591 -8.361 -25.038 1.00 55.59 91 GLY A O 1
ATOM 697 N N . GLN A 1 92 ? 19.658 -8.222 -23.903 1.00 54.75 92 GLN A N 1
ATOM 698 C CA . GLN A 1 92 ? 19.781 -9.557 -23.303 1.00 54.75 92 GLN A CA 1
ATOM 699 C C . GLN A 1 92 ? 19.923 -10.627 -24.418 1.00 54.75 92 GLN A C 1
ATOM 701 O O . GLN A 1 92 ? 18.996 -10.804 -25.224 1.00 54.75 92 GLN A O 1
ATOM 706 N N . PRO A 1 93 ? 21.075 -11.319 -24.528 1.00 49.81 93 PRO A N 1
ATOM 707 C CA . PRO A 1 93 ? 21.276 -12.351 -25.539 1.00 49.81 93 PRO A CA 1
ATOM 708 C C . PRO A 1 93 ? 20.242 -13.462 -25.315 1.00 49.81 93 PRO A C 1
ATOM 710 O O . PRO A 1 93 ? 20.259 -14.111 -24.275 1.00 49.81 93 PRO A O 1
ATOM 713 N N . GLY A 1 94 ? 19.302 -13.636 -26.250 1.00 53.66 94 GLY A N 1
ATOM 714 C CA . GLY A 1 94 ? 18.208 -14.617 -26.143 1.00 53.66 94 GLY A CA 1
ATOM 715 C C . GLY A 1 94 ? 16.795 -14.080 -26.410 1.00 53.66 94 GLY A C 1
ATOM 716 O O . GLY A 1 94 ? 15.882 -14.878 -26.579 1.00 53.66 94 GLY A O 1
ATOM 717 N N . ILE A 1 95 ? 16.598 -12.756 -26.505 1.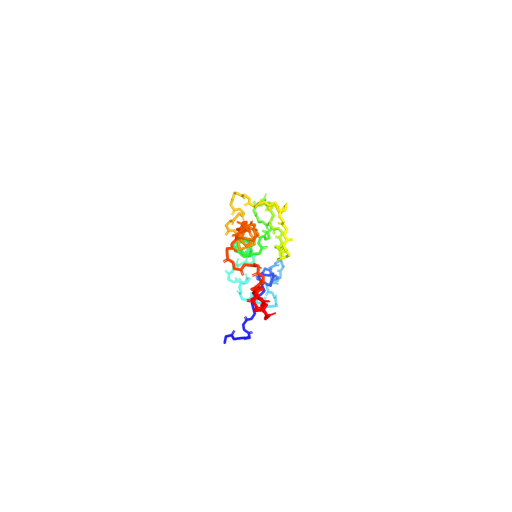00 55.03 95 ILE A N 1
ATOM 718 C CA . ILE A 1 95 ? 15.279 -12.155 -26.823 1.00 55.03 95 ILE A CA 1
ATOM 719 C C . ILE A 1 95 ? 15.014 -12.097 -28.341 1.00 55.03 95 ILE A C 1
ATOM 721 O O . ILE A 1 95 ? 13.875 -11.957 -28.781 1.00 55.03 95 ILE A O 1
ATOM 725 N N . LYS A 1 96 ? 16.048 -12.245 -29.181 1.00 56.81 96 LYS A N 1
ATOM 726 C CA . LYS A 1 96 ? 15.828 -12.478 -30.615 1.00 56.81 96 LYS A CA 1
ATOM 727 C C . LYS A 1 96 ? 15.271 -13.896 -30.783 1.00 56.81 96 LYS A C 1
ATOM 729 O O . LYS A 1 96 ? 15.936 -14.824 -30.319 1.00 56.81 96 LYS A O 1
ATOM 734 N N . PRO A 1 97 ? 14.115 -14.085 -31.451 1.00 55.84 97 PRO A N 1
ATOM 735 C CA . PRO A 1 97 ? 13.684 -15.411 -31.871 1.00 55.84 97 PRO A CA 1
ATOM 736 C C . PRO A 1 97 ? 14.858 -16.096 -32.567 1.00 55.84 97 PRO A C 1
ATOM 738 O O . PRO A 1 97 ? 15.485 -15.486 -33.436 1.00 55.84 97 PRO A O 1
ATOM 741 N N . LEU A 1 98 ? 15.194 -17.319 -32.152 1.00 52.69 98 LEU A N 1
ATOM 742 C CA . LEU A 1 98 ? 16.226 -18.116 -32.805 1.00 52.69 98 LEU A CA 1
ATOM 743 C C . LEU A 1 98 ? 15.795 -18.340 -34.255 1.00 52.69 98 LEU A C 1
ATOM 745 O O . LEU A 1 98 ? 15.013 -19.239 -34.556 1.00 52.69 98 LEU A O 1
ATOM 749 N N . THR A 1 99 ? 16.282 -17.508 -35.169 1.00 59.72 99 THR A N 1
ATOM 750 C CA . THR A 1 99 ? 16.202 -17.809 -36.589 1.00 59.72 99 THR A CA 1
ATOM 751 C C . THR A 1 99 ? 17.283 -18.839 -36.840 1.00 59.72 99 THR A C 1
ATOM 753 O O . THR A 1 99 ? 18.463 -18.494 -36.930 1.00 59.72 99 THR A O 1
ATOM 756 N N . PHE A 1 100 ? 16.899 -20.113 -36.894 1.00 60.81 100 PHE A N 1
ATOM 757 C CA . PHE A 1 100 ? 17.764 -21.126 -37.475 1.00 60.81 100 PHE A CA 1
ATOM 758 C C . PHE A 1 100 ? 18.123 -20.639 -38.876 1.00 60.81 100 PHE A C 1
ATOM 760 O O . PHE A 1 100 ? 17.248 -20.452 -39.723 1.00 60.81 100 PHE A O 1
ATOM 767 N N . ALA A 1 101 ? 19.403 -20.340 -39.090 1.00 57.03 101 ALA A N 1
ATOM 768 C CA . ALA A 1 101 ? 19.905 -20.047 -40.413 1.00 57.03 101 ALA A CA 1
ATOM 769 C C . ALA A 1 101 ? 19.690 -21.312 -41.251 1.00 57.03 101 ALA A C 1
ATOM 771 O O . ALA A 1 101 ? 20.461 -22.262 -41.146 1.00 57.03 101 ALA A O 1
ATOM 772 N N . ASN A 1 102 ? 18.633 -21.340 -42.064 1.00 56.91 102 ASN A N 1
ATOM 773 C CA . ASN A 1 102 ? 18.467 -22.309 -43.146 1.00 56.91 102 ASN A CA 1
ATOM 774 C C . ASN A 1 102 ? 19.489 -21.996 -44.252 1.00 56.91 102 ASN A C 1
ATOM 776 O O . ASN A 1 102 ? 19.134 -21.674 -45.380 1.00 56.91 102 ASN A O 1
ATOM 780 N N . LEU A 1 103 ? 20.777 -22.040 -43.910 1.00 52.69 103 LEU A N 1
ATOM 781 C CA . LEU A 1 103 ? 21.888 -22.002 -44.848 1.00 52.69 103 LEU A CA 1
ATOM 782 C C . LEU A 1 103 ? 22.341 -23.440 -45.091 1.00 52.69 103 LEU A C 1
ATOM 784 O O . LEU A 1 103 ? 23.420 -23.851 -44.677 1.00 52.69 103 LEU A O 1
ATOM 788 N N . ILE A 1 104 ? 21.497 -24.205 -45.776 1.00 49.59 104 ILE A N 1
ATOM 789 C CA . ILE A 1 104 ? 21.995 -25.238 -46.679 1.00 49.59 104 ILE A CA 1
ATOM 790 C C . ILE A 1 104 ? 21.567 -24.786 -48.072 1.00 49.59 104 ILE A C 1
ATOM 792 O O . ILE A 1 104 ? 20.438 -25.019 -48.493 1.00 49.59 104 ILE A O 1
ATOM 796 N N . ASN A 1 105 ? 22.462 -24.060 -48.743 1.00 47.50 105 ASN A N 1
ATOM 797 C CA . ASN A 1 105 ? 22.419 -23.924 -50.195 1.00 47.50 105 ASN A CA 1
ATOM 798 C C . ASN A 1 105 ? 23.022 -25.213 -50.762 1.00 47.50 105 ASN A C 1
ATOM 800 O O . ASN A 1 105 ? 24.191 -25.494 -50.487 1.00 47.50 105 ASN A O 1
ATOM 804 N N . PHE A 1 106 ? 22.220 -25.983 -51.496 1.00 48.72 106 PHE A N 1
ATOM 805 C CA . PHE A 1 106 ? 22.719 -26.996 -52.426 1.00 48.72 106 PHE A CA 1
ATOM 806 C C . PHE A 1 106 ? 23.073 -26.331 -53.755 1.00 48.72 106 PHE A C 1
ATOM 808 O O . PHE A 1 106 ? 22.309 -25.427 -54.168 1.00 48.72 106 PHE A O 1
#

Organism: Legionella pneumophila (NCBI:txid446)